Protein AF-A0AA37RGJ3-F1 (afdb_monomer)

Mean predicted aligned error: 10.67 Å

Foldseek 3Di:
DLVVLVVLLCCLLCVVCVVVVVVCVVPPPPVVVVVCVCPVDPVSVVVVVVQVVLLVVLVVVLVVVCVVLVPPPSVVLVVCSVSGSSNSNSVSVVSVVVSVVVVVVVVVVVD

Solvent-accessible surface area (backbone atoms only — not comparable to full-atom values): 6024 Å² total; per-residue (Å²): 113,69,68,60,35,50,52,43,27,51,49,40,45,48,56,57,46,64,58,46,50,63,49,39,74,73,60,50,93,43,62,71,60,51,53,50,60,41,58,68,37,76,67,44,35,48,53,53,50,51,53,51,52,46,30,50,53,45,51,51,47,52,53,54,54,32,59,74,67,67,50,91,66,58,67,57,34,56,56,35,40,79,80,27,38,53,31,14,51,36,51,42,51,52,53,49,52,53,51,54,53,51,55,52,50,57,55,63,76,75,108

Radius of gyration: 17.75 Å; Cα contacts (8 Å, |Δi|>4): 65; chains: 1; bounding box: 47×25×54 Å

pLDDT: mean 71.52, std 6.74, range [47.12, 80.25]

Structure (mmCIF, N/CA/C/O backbone):
data_AF-A0AA37RGJ3-F1
#
_entry.id   AF-A0AA37RGJ3-F1
#
loop_
_atom_site.group_PDB
_atom_site.id
_atom_site.type_symbol
_atom_site.label_atom_id
_atom_site.label_alt_id
_atom_site.label_comp_id
_atom_site.label_asym_id
_atom_site.label_entity_id
_atom_site.label_seq_id
_atom_site.pdbx_PDB_ins_code
_atom_site.Cartn_x
_atom_site.Cartn_y
_atom_site.Cartn_z
_atom_site.occupancy
_atom_site.B_iso_or_equiv
_atom_site.auth_seq_id
_atom_site.auth_comp_id
_atom_site.auth_asym_id
_atom_site.auth_atom_id
_atom_site.pdbx_PDB_model_num
ATOM 1 N N . MET A 1 1 ? -7.709 15.273 11.867 1.00 51.75 1 MET A N 1
ATOM 2 C CA . MET A 1 1 ? -6.682 14.302 11.421 1.00 51.75 1 MET A CA 1
ATOM 3 C C . MET A 1 1 ? -7.054 13.567 10.130 1.00 51.75 1 MET A C 1
ATOM 5 O O . MET A 1 1 ? -6.169 13.283 9.337 1.00 51.75 1 MET A O 1
ATOM 9 N N . GLN A 1 2 ? -8.342 13.358 9.836 1.00 56.28 2 GLN A N 1
ATOM 10 C CA . GLN A 1 2 ? -8.814 12.635 8.641 1.00 56.28 2 GLN A CA 1
ATOM 11 C C . GLN A 1 2 ? -8.345 13.200 7.284 1.00 56.28 2 GLN A C 1
ATOM 13 O O . GLN A 1 2 ? -7.994 12.428 6.398 1.00 56.28 2 GLN A O 1
ATOM 18 N N . VAL A 1 3 ? -8.272 14.527 7.120 1.00 64.62 3 VAL A N 1
ATOM 19 C CA . VAL A 1 3 ? -7.801 15.154 5.865 1.00 64.62 3 VAL A CA 1
ATOM 20 C C . VAL A 1 3 ? -6.337 14.807 5.572 1.00 64.62 3 VAL A C 1
ATOM 22 O O . VAL A 1 3 ? -5.985 14.548 4.426 1.00 64.62 3 VAL A O 1
ATOM 25 N N . PHE A 1 4 ? -5.496 14.719 6.606 1.00 61.16 4 PHE A N 1
ATOM 26 C CA . PHE A 1 4 ? -4.086 14.353 6.461 1.00 61.16 4 PHE A CA 1
ATOM 27 C C . PHE A 1 4 ? -3.932 12.910 5.955 1.00 61.16 4 PHE A C 1
ATOM 29 O O . PHE A 1 4 ? -3.144 12.653 5.048 1.00 61.16 4 PHE A O 1
ATOM 36 N N . TYR A 1 5 ? -4.750 11.982 6.463 1.00 54.00 5 TYR A N 1
ATOM 37 C CA . TYR A 1 5 ? -4.776 10.597 5.982 1.00 54.00 5 TYR A CA 1
ATOM 38 C C . TYR A 1 5 ? -5.272 10.478 4.541 1.00 54.00 5 TYR A C 1
ATOM 40 O O . TYR A 1 5 ? -4.737 9.673 3.784 1.00 54.00 5 TYR A O 1
ATOM 48 N N . ILE A 1 6 ? -6.245 11.299 4.136 1.00 63.59 6 ILE A N 1
ATOM 49 C CA . ILE A 1 6 ? -6.730 11.336 2.749 1.00 63.59 6 ILE A CA 1
ATOM 50 C C . ILE A 1 6 ? -5.636 11.848 1.808 1.00 63.59 6 ILE A C 1
ATOM 52 O O . ILE A 1 6 ? -5.407 11.240 0.765 1.00 63.59 6 ILE A O 1
ATOM 56 N N . ILE A 1 7 ? -4.922 12.912 2.187 1.00 67.69 7 ILE A N 1
ATOM 57 C CA . ILE A 1 7 ? -3.804 13.446 1.395 1.00 67.69 7 ILE A CA 1
ATOM 58 C C . ILE A 1 7 ? -2.698 12.395 1.253 1.00 67.69 7 ILE A C 1
ATOM 60 O O . ILE A 1 7 ? -2.222 12.171 0.142 1.00 67.69 7 ILE A O 1
ATOM 64 N N . LEU A 1 8 ? -2.337 11.696 2.337 1.00 62.25 8 LEU A N 1
ATOM 65 C CA . LEU A 1 8 ? -1.369 10.595 2.281 1.00 62.25 8 LEU A CA 1
ATOM 66 C C . LEU A 1 8 ? -1.852 9.431 1.404 1.00 62.25 8 LEU A C 1
ATOM 68 O O . LEU A 1 8 ? -1.049 8.869 0.668 1.00 62.25 8 LEU A O 1
ATOM 72 N N . CYS A 1 9 ? -3.145 9.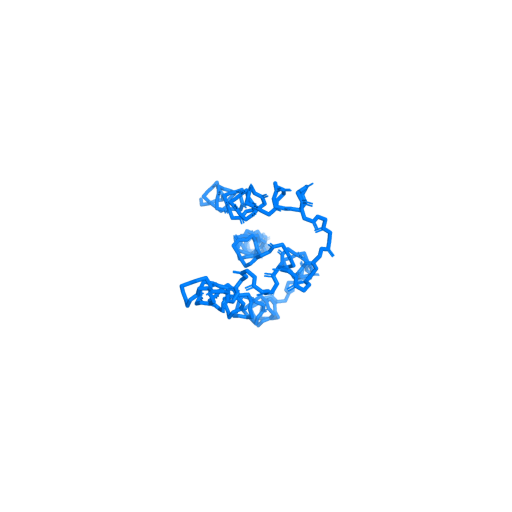097 1.437 1.00 60.09 9 CYS A N 1
ATOM 73 C CA . CYS A 1 9 ? -3.751 8.090 0.560 1.00 60.09 9 CYS A CA 1
ATOM 74 C C . CYS A 1 9 ? -3.593 8.470 -0.919 1.00 60.09 9 CYS A C 1
ATOM 76 O O . CYS A 1 9 ? -3.138 7.666 -1.732 1.00 60.09 9 CYS A O 1
ATOM 78 N N . VAL A 1 10 ? -3.957 9.709 -1.265 1.00 69.94 10 VAL A N 1
ATOM 79 C CA . VAL A 1 10 ? -3.884 10.210 -2.642 1.00 69.94 10 VAL A CA 1
ATOM 80 C C . VAL A 1 10 ? -2.433 10.278 -3.102 1.00 69.94 10 VAL A C 1
ATOM 82 O O . VAL A 1 10 ? -2.126 9.774 -4.175 1.00 69.94 10 VAL A O 1
ATOM 85 N N . ALA A 1 11 ? -1.526 10.820 -2.286 1.00 67.06 11 ALA A N 1
ATOM 86 C CA . ALA A 1 11 ? -0.104 10.882 -2.611 1.00 67.06 11 ALA A CA 1
ATOM 87 C C . ALA A 1 11 ? 0.515 9.479 -2.742 1.00 67.06 11 ALA A C 1
ATOM 89 O O . ALA A 1 11 ? 1.244 9.210 -3.694 1.00 67.06 11 ALA A O 1
ATOM 90 N N . GLY A 1 12 ? 0.170 8.569 -1.828 1.00 60.62 12 GLY A N 1
ATOM 91 C CA . GLY A 1 12 ? 0.654 7.192 -1.788 1.00 60.62 12 GLY A CA 1
ATOM 92 C C . GLY A 1 12 ? 0.166 6.315 -2.940 1.00 60.62 12 GLY A C 1
ATOM 93 O O . GLY A 1 12 ? 0.844 5.353 -3.270 1.00 60.62 12 GLY A O 1
ATOM 94 N N . ALA A 1 13 ? -0.965 6.641 -3.574 1.00 65.56 13 ALA A N 1
ATOM 95 C CA . ALA A 1 13 ? -1.415 5.985 -4.805 1.00 65.56 13 ALA A CA 1
ATOM 96 C C . ALA A 1 13 ? -0.931 6.711 -6.067 1.00 65.56 13 ALA A C 1
ATOM 98 O O . ALA A 1 13 ? -0.494 6.066 -7.019 1.00 65.56 13 ALA A O 1
ATOM 99 N N . ALA A 1 14 ? -0.981 8.045 -6.080 1.00 72.31 14 ALA A N 1
ATOM 100 C CA . ALA A 1 14 ? -0.617 8.848 -7.240 1.00 72.31 14 ALA A CA 1
ATOM 101 C C . ALA A 1 14 ? 0.871 8.732 -7.575 1.00 72.31 14 ALA A C 1
ATOM 103 O O . ALA A 1 14 ? 1.209 8.615 -8.748 1.00 72.31 14 ALA A O 1
ATOM 104 N N . LEU A 1 15 ? 1.760 8.720 -6.575 1.00 69.44 15 LEU A N 1
ATOM 105 C CA . LEU A 1 15 ? 3.201 8.631 -6.816 1.00 69.44 15 LEU A CA 1
ATOM 106 C C . LEU A 1 15 ? 3.593 7.301 -7.487 1.00 69.44 15 LEU A C 1
ATOM 108 O O . LEU A 1 15 ? 4.164 7.367 -8.578 1.00 69.44 15 LEU A O 1
ATOM 112 N N . PRO A 1 16 ? 3.230 6.112 -6.959 1.00 70.25 16 PRO A N 1
ATOM 113 C CA . PRO A 1 16 ? 3.537 4.850 -7.630 1.00 70.25 16 PRO A CA 1
ATOM 114 C C . PRO A 1 16 ? 2.847 4.717 -8.988 1.00 70.25 16 PRO A C 1
ATOM 116 O O . PRO A 1 16 ? 3.491 4.340 -9.965 1.00 70.25 16 PRO A O 1
ATOM 119 N N . LEU A 1 17 ? 1.556 5.068 -9.083 1.00 65.81 17 LEU A N 1
ATOM 120 C CA . LEU A 1 17 ? 0.806 4.941 -10.337 1.00 65.81 17 LEU A CA 1
ATOM 121 C C . LEU A 1 17 ? 1.327 5.893 -11.418 1.00 65.81 17 LEU A C 1
ATOM 123 O O . LEU A 1 17 ? 1.370 5.505 -12.580 1.00 65.81 17 LEU A O 1
ATOM 127 N N . SER A 1 18 ? 1.777 7.099 -11.058 1.00 71.69 18 SER A N 1
ATOM 128 C CA . SER A 1 18 ? 2.337 8.054 -12.025 1.00 71.69 18 SER A CA 1
ATOM 129 C C . SER A 1 18 ? 3.606 7.550 -12.706 1.00 71.69 18 SER A C 1
ATOM 131 O O . SER A 1 18 ? 3.839 7.898 -13.856 1.00 71.69 18 SER A O 1
ATOM 133 N N . GLN A 1 19 ? 4.398 6.716 -12.026 1.00 74.06 19 GLN A N 1
ATOM 134 C CA . GLN A 1 19 ? 5.606 6.110 -12.590 1.00 74.06 19 GLN A CA 1
ATOM 135 C C . GLN A 1 19 ? 5.288 4.779 -13.287 1.00 74.06 19 GLN A C 1
ATOM 137 O O . GLN A 1 19 ? 5.829 4.477 -14.348 1.00 74.06 19 GLN A O 1
ATOM 142 N N . PHE A 1 20 ? 4.360 3.998 -12.728 1.00 74.44 20 PHE A N 1
ATOM 143 C CA . PHE A 1 20 ? 3.990 2.680 -13.243 1.00 74.44 20 PHE A CA 1
ATOM 144 C C . PHE A 1 20 ? 3.165 2.739 -14.538 1.00 74.44 20 PHE A C 1
ATOM 146 O O . PHE A 1 20 ? 3.419 1.967 -15.457 1.00 74.44 20 PHE A O 1
ATOM 153 N N . VAL A 1 21 ? 2.198 3.657 -14.648 1.00 76.75 21 VAL A N 1
ATOM 154 C CA . VAL A 1 21 ? 1.312 3.785 -15.823 1.00 76.75 21 VAL A CA 1
ATOM 155 C C . VAL A 1 21 ? 2.068 4.096 -17.125 1.00 76.75 21 VAL A C 1
ATOM 157 O O . VAL A 1 21 ? 1.863 3.366 -18.096 1.00 76.75 21 VAL A O 1
ATOM 160 N N . PRO A 1 22 ? 2.947 5.116 -17.202 1.00 77.75 22 PRO A N 1
ATOM 161 C CA . PRO A 1 22 ? 3.708 5.377 -18.423 1.00 77.75 22 PRO A CA 1
ATOM 162 C C . PRO A 1 22 ? 4.686 4.243 -18.746 1.00 77.75 22 PRO A C 1
ATOM 164 O O . PRO A 1 22 ? 4.872 3.919 -19.916 1.00 77.75 22 PRO A O 1
ATOM 167 N N . TRP A 1 23 ? 5.256 3.582 -17.734 1.00 77.50 23 TRP A N 1
ATOM 168 C CA . TRP A 1 23 ? 6.106 2.413 -17.950 1.00 77.50 23 TRP A CA 1
ATOM 169 C C . TRP A 1 23 ? 5.324 1.240 -18.563 1.00 77.50 23 TRP A C 1
ATOM 171 O O . TRP A 1 23 ? 5.779 0.653 -19.546 1.00 77.50 23 TRP A O 1
ATOM 181 N N . LEU A 1 24 ? 4.122 0.956 -18.043 1.00 78.69 24 LEU A N 1
ATOM 182 C CA . LEU A 1 24 ? 3.219 -0.088 -18.538 1.00 78.69 24 LEU A CA 1
ATOM 183 C C . LEU A 1 24 ? 2.752 0.198 -19.971 1.00 78.69 24 LEU A C 1
ATOM 185 O O . LEU A 1 24 ? 2.654 -0.721 -20.780 1.00 78.69 24 LEU A O 1
ATOM 189 N N . ALA A 1 25 ? 2.497 1.469 -20.296 1.00 77.19 25 ALA A N 1
ATOM 190 C CA . ALA A 1 25 ? 2.097 1.896 -21.635 1.00 77.19 25 ALA A CA 1
ATOM 191 C C . ALA A 1 25 ? 3.201 1.679 -22.686 1.00 77.19 25 ALA A C 1
ATOM 193 O O . ALA A 1 25 ? 2.893 1.453 -23.853 1.00 77.19 25 ALA A O 1
ATOM 194 N N . VAL A 1 26 ? 4.474 1.731 -22.279 1.00 80.25 26 VAL A N 1
ATOM 195 C CA . VAL A 1 26 ? 5.628 1.539 -23.172 1.00 80.25 26 VAL A CA 1
ATOM 196 C C . VAL A 1 26 ? 6.062 0.071 -23.247 1.00 80.25 26 VAL A C 1
ATOM 198 O O . VAL A 1 26 ? 6.387 -0.413 -24.328 1.00 80.25 26 VAL A O 1
ATOM 201 N N . HIS A 1 27 ? 6.063 -0.654 -22.125 1.00 76.25 27 HIS A N 1
ATOM 202 C CA . HIS A 1 27 ? 6.645 -2.000 -22.035 1.00 76.25 27 HIS A CA 1
ATOM 203 C C . HIS A 1 27 ? 5.612 -3.138 -21.999 1.00 76.25 27 HIS A C 1
ATOM 205 O O . HIS A 1 27 ? 6.009 -4.304 -22.047 1.00 76.25 27 HIS A O 1
ATOM 211 N N . ASN A 1 28 ? 4.306 -2.835 -21.965 1.00 75.00 28 ASN A N 1
ATOM 212 C CA . ASN A 1 28 ? 3.218 -3.792 -21.712 1.00 75.00 28 ASN A CA 1
ATOM 213 C C . ASN A 1 28 ? 3.398 -4.547 -20.370 1.00 75.00 28 ASN A C 1
ATOM 215 O O . ASN A 1 28 ? 4.221 -4.181 -19.532 1.00 75.00 28 ASN A O 1
ATOM 219 N N . LEU A 1 29 ? 2.615 -5.608 -20.127 1.00 74.44 29 LEU A N 1
ATOM 220 C CA . LEU A 1 29 ? 2.713 -6.474 -18.935 1.00 74.44 29 LEU A CA 1
ATOM 221 C C . LEU A 1 29 ? 3.950 -7.399 -18.978 1.00 74.44 29 LEU A C 1
ATOM 223 O O . LEU A 1 29 ? 3.854 -8.618 -18.836 1.00 74.44 29 LEU A O 1
ATOM 227 N N . ASN A 1 30 ? 5.134 -6.830 -19.193 1.00 79.12 30 ASN A N 1
ATOM 228 C CA . ASN A 1 30 ? 6.376 -7.583 -19.315 1.00 79.12 30 ASN A CA 1
ATOM 229 C C . ASN A 1 30 ? 7.062 -7.725 -17.946 1.00 79.12 30 ASN A C 1
ATOM 231 O O . ASN A 1 30 ? 8.050 -7.057 -17.640 1.00 79.12 30 ASN A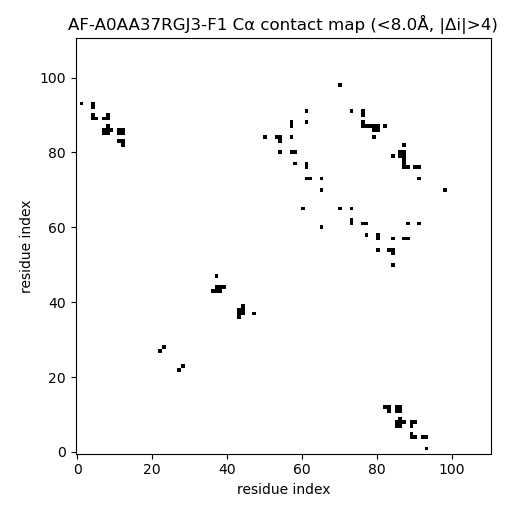 O 1
ATOM 235 N N . ILE A 1 31 ? 6.501 -8.606 -17.107 1.00 74.94 31 ILE A N 1
ATOM 236 C CA . ILE A 1 31 ? 6.981 -8.910 -15.744 1.00 74.94 31 ILE A CA 1
ATOM 237 C C . ILE A 1 31 ? 8.503 -9.183 -15.689 1.00 74.94 31 ILE A C 1
ATOM 239 O O . ILE A 1 31 ? 9.152 -8.633 -14.801 1.00 74.94 31 ILE A O 1
ATOM 243 N N . PRO A 1 32 ? 9.117 -9.959 -16.613 1.00 79.06 32 PRO A N 1
ATOM 244 C CA . PRO A 1 32 ? 10.560 -10.218 -16.577 1.00 79.06 32 PRO A CA 1
ATOM 245 C C . PRO A 1 32 ? 11.404 -8.947 -16.721 1.00 79.06 32 PRO A C 1
ATOM 247 O O . PRO A 1 32 ? 12.404 -8.786 -16.024 1.00 79.06 32 PRO A O 1
ATOM 250 N N . LEU A 1 33 ? 10.978 -8.027 -17.591 1.00 77.06 33 LEU A N 1
ATOM 251 C CA . LEU A 1 33 ? 11.664 -6.756 -17.827 1.00 77.06 33 LEU A CA 1
ATOM 252 C C . LEU A 1 33 ? 11.532 -5.820 -16.617 1.00 77.06 33 LEU A C 1
ATOM 254 O O . LEU A 1 33 ? 12.475 -5.115 -16.266 1.00 77.06 33 LEU A O 1
ATOM 258 N N . LEU A 1 34 ? 10.372 -5.868 -15.952 1.00 73.38 34 LEU A N 1
ATOM 259 C CA . LEU A 1 34 ? 10.092 -5.119 -14.730 1.00 73.38 34 LEU A CA 1
ATOM 260 C C . LEU A 1 34 ? 11.031 -5.542 -13.603 1.00 73.38 34 LEU A C 1
ATOM 262 O O . LEU A 1 34 ? 11.648 -4.691 -12.971 1.00 73.38 34 LEU A O 1
ATOM 266 N N . VAL A 1 35 ? 11.187 -6.854 -13.391 1.00 73.25 35 VAL A N 1
ATOM 267 C CA . VAL A 1 35 ? 12.128 -7.377 -12.392 1.00 73.25 35 VAL A CA 1
ATOM 268 C C . VAL A 1 35 ? 13.555 -6.984 -12.759 1.00 73.25 35 VAL A C 1
ATOM 270 O O . VAL A 1 35 ? 14.275 -6.489 -11.901 1.00 73.25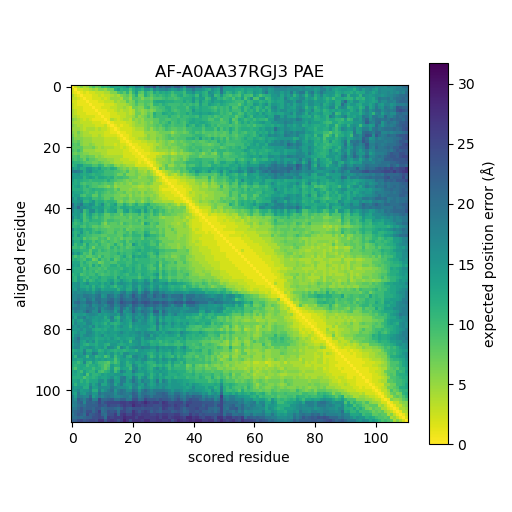 35 VAL A O 1
ATOM 273 N N . GLN A 1 36 ? 13.943 -7.115 -14.031 1.00 79.00 36 GLN A N 1
ATOM 274 C CA . GLN A 1 36 ? 15.289 -6.765 -14.478 1.00 79.00 36 GLN A CA 1
ATOM 275 C C . GLN A 1 36 ? 15.632 -5.289 -14.222 1.00 79.00 36 GLN A C 1
ATOM 277 O O . GLN A 1 36 ? 16.720 -5.016 -13.725 1.00 79.00 36 GLN A O 1
ATOM 282 N N . GLN A 1 37 ? 14.720 -4.352 -14.508 1.00 75.94 37 GLN A N 1
ATOM 283 C CA . GLN A 1 37 ? 14.904 -2.920 -14.225 1.00 75.94 37 GLN A CA 1
ATOM 284 C C . GLN A 1 37 ? 14.774 -2.578 -12.736 1.00 75.94 37 GLN A C 1
ATOM 286 O O . GLN A 1 37 ? 15.462 -1.690 -12.244 1.00 75.94 37 GLN A O 1
ATOM 291 N N . ALA A 1 38 ? 13.931 -3.290 -11.987 1.00 69.69 38 ALA A N 1
ATOM 292 C CA . ALA A 1 38 ? 13.838 -3.125 -10.539 1.00 69.69 38 ALA A CA 1
ATOM 293 C C . ALA A 1 38 ? 15.128 -3.564 -9.825 1.00 69.69 38 ALA A C 1
ATOM 295 O O . ALA A 1 38 ? 15.457 -3.021 -8.772 1.00 69.69 38 ALA A O 1
ATOM 296 N N . THR A 1 39 ? 15.868 -4.517 -10.402 1.00 71.62 39 THR A N 1
ATOM 297 C CA . THR A 1 39 ? 17.131 -5.035 -9.858 1.00 71.62 39 THR A CA 1
ATOM 298 C C . THR A 1 39 ? 18.379 -4.582 -10.619 1.00 71.62 39 THR A C 1
ATOM 300 O O . THR A 1 39 ? 19.468 -5.050 -10.296 1.00 71.62 39 THR A O 1
ATOM 303 N N . SER A 1 40 ? 18.260 -3.713 -11.631 1.00 78.19 40 SER A N 1
ATOM 304 C CA . SER A 1 40 ? 19.414 -3.284 -12.438 1.00 78.19 40 SER A CA 1
ATOM 305 C C . SER A 1 40 ? 20.361 -2.376 -11.659 1.00 78.19 40 SER A C 1
ATOM 307 O O . SER A 1 40 ? 21.568 -2.436 -11.870 1.00 78.19 40 SER A O 1
ATOM 309 N N . ASP A 1 41 ? 19.814 -1.581 -10.735 1.00 79.06 41 ASP A N 1
ATOM 310 C CA . ASP A 1 41 ? 20.568 -0.706 -9.842 1.00 79.06 41 ASP A CA 1
ATOM 311 C C . ASP A 1 41 ? 20.400 -1.131 -8.384 1.00 79.06 41 ASP A C 1
ATOM 313 O O . ASP A 1 41 ? 19.292 -1.397 -7.917 1.00 79.06 41 ASP A O 1
ATOM 317 N N . ASN A 1 42 ? 21.496 -1.097 -7.622 1.00 78.31 42 A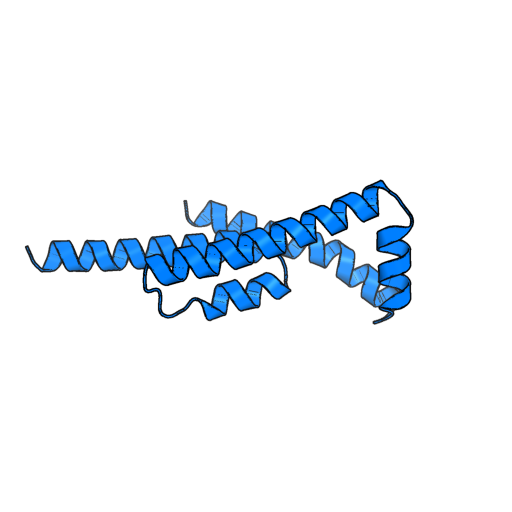SN A N 1
ATOM 318 C CA . ASN A 1 42 ? 21.483 -1.407 -6.187 1.00 78.31 42 ASN A CA 1
ATOM 319 C C . ASN A 1 42 ? 20.505 -0.511 -5.401 1.00 78.31 42 ASN A C 1
ATOM 321 O O . ASN A 1 42 ? 19.879 -0.961 -4.444 1.00 78.31 42 ASN A O 1
ATOM 325 N N . ILE A 1 43 ? 20.347 0.751 -5.820 1.00 78.38 43 ILE A N 1
ATOM 326 C CA . ILE A 1 43 ? 19.425 1.711 -5.193 1.00 78.38 43 ILE A CA 1
ATOM 327 C C . ILE A 1 43 ? 17.967 1.359 -5.516 1.00 78.38 43 ILE A C 1
ATOM 329 O O . ILE A 1 43 ? 17.113 1.424 -4.632 1.00 78.38 43 ILE A O 1
ATOM 333 N N . ALA A 1 44 ? 17.679 0.943 -6.753 1.00 75.75 44 ALA A N 1
ATOM 334 C CA . ALA A 1 44 ? 16.344 0.499 -7.144 1.00 75.75 44 ALA A CA 1
ATOM 335 C C . ALA A 1 44 ? 15.960 -0.784 -6.393 1.00 75.75 44 ALA A C 1
ATOM 337 O O . ALA A 1 44 ? 14.878 -0.851 -5.810 1.00 75.75 44 ALA A O 1
ATOM 338 N N . ALA A 1 45 ? 16.880 -1.749 -6.309 1.00 74.69 45 ALA A N 1
ATOM 339 C CA . ALA A 1 45 ? 16.675 -2.984 -5.562 1.00 74.69 45 ALA A CA 1
ATOM 340 C C . ALA A 1 45 ? 16.397 -2.714 -4.074 1.00 74.69 45 ALA A C 1
ATOM 342 O O . ALA A 1 45 ? 15.493 -3.319 -3.500 1.00 74.69 45 ALA A O 1
ATOM 343 N N . PHE A 1 46 ? 17.122 -1.769 -3.462 1.00 75.06 46 PHE A N 1
ATOM 344 C CA . PHE A 1 46 ? 16.877 -1.337 -2.085 1.00 75.06 46 PHE A CA 1
ATOM 345 C C . PHE A 1 46 ? 15.482 -0.723 -1.913 1.00 75.06 46 PHE A C 1
ATOM 347 O O . PHE A 1 46 ? 14.753 -1.120 -1.008 1.00 75.06 46 PHE A O 1
ATOM 354 N N . ALA A 1 47 ? 15.080 0.194 -2.799 1.00 76.94 47 ALA A N 1
ATOM 355 C CA . ALA A 1 47 ? 13.764 0.829 -2.735 1.00 76.94 47 ALA A CA 1
ATOM 356 C C . ALA A 1 47 ? 12.622 -0.191 -2.882 1.00 76.94 47 ALA A C 1
ATOM 358 O O . ALA A 1 47 ? 11.660 -0.160 -2.117 1.00 76.94 47 ALA A O 1
ATOM 359 N N . TRP A 1 48 ? 12.737 -1.138 -3.817 1.00 74.19 48 TRP A N 1
ATOM 360 C CA . TRP A 1 48 ? 11.745 -2.203 -3.986 1.00 74.19 48 TRP A CA 1
ATOM 361 C C . TRP A 1 48 ? 11.711 -3.170 -2.799 1.00 74.19 48 TRP A C 1
ATOM 363 O O . TRP A 1 48 ? 10.625 -3.557 -2.367 1.00 74.19 48 TRP A O 1
ATOM 373 N N . ALA A 1 49 ? 12.870 -3.536 -2.244 1.00 70.00 49 ALA A N 1
ATOM 374 C CA . ALA A 1 49 ? 12.942 -4.374 -1.050 1.00 70.00 49 ALA A CA 1
ATOM 375 C C . ALA A 1 49 ? 12.300 -3.687 0.167 1.00 70.00 49 ALA A C 1
ATOM 377 O O . ALA A 1 49 ? 11.533 -4.325 0.888 1.00 70.00 49 ALA A O 1
ATOM 378 N N . ASP A 1 50 ? 12.542 -2.389 0.363 1.00 74.94 50 ASP A N 1
ATOM 379 C CA . ASP A 1 50 ? 11.931 -1.595 1.435 1.00 74.94 50 ASP A CA 1
ATOM 380 C C . ASP A 1 50 ? 10.404 -1.483 1.272 1.00 74.94 50 ASP A C 1
ATOM 382 O O . ASP A 1 50 ? 9.645 -1.691 2.221 1.00 74.94 50 ASP A O 1
ATOM 386 N N . VAL A 1 51 ? 9.915 -1.274 0.044 1.00 77.31 51 VAL A N 1
ATOM 387 C CA . VAL A 1 51 ? 8.473 -1.297 -0.266 1.00 77.31 51 VAL A CA 1
ATOM 388 C C . VAL A 1 51 ? 7.857 -2.675 0.013 1.00 77.31 51 VAL A C 1
ATOM 390 O O . VAL A 1 51 ? 6.752 -2.762 0.552 1.00 77.31 51 VAL A O 1
ATOM 393 N N . LEU A 1 52 ? 8.563 -3.764 -0.302 1.00 72.69 52 LEU A N 1
ATOM 394 C CA . LEU A 1 52 ? 8.086 -5.123 -0.044 1.00 72.69 52 LEU A CA 1
ATOM 395 C C . LEU A 1 52 ? 8.004 -5.411 1.465 1.00 72.69 52 LEU A C 1
ATOM 397 O O . LEU A 1 52 ? 6.983 -5.899 1.955 1.00 72.69 52 LEU A O 1
ATOM 401 N N . ILE A 1 53 ? 9.061 -5.073 2.211 1.00 71.94 53 ILE A N 1
ATOM 402 C CA . ILE A 1 53 ? 9.141 -5.277 3.663 1.00 71.94 53 ILE A CA 1
ATOM 403 C C . ILE A 1 53 ? 8.113 -4.402 4.387 1.00 71.94 53 ILE A C 1
ATOM 405 O O . ILE A 1 53 ? 7.399 -4.900 5.260 1.00 71.94 53 ILE A O 1
ATOM 409 N N . SER A 1 54 ? 7.975 -3.130 4.005 1.00 74.62 54 SER A N 1
ATOM 410 C CA . SER A 1 54 ? 6.943 -2.244 4.556 1.00 74.62 54 SER A CA 1
ATOM 411 C C . SER A 1 54 ? 5.532 -2.744 4.225 1.00 74.62 54 SER A C 1
ATOM 413 O O . SER A 1 54 ? 4.671 -2.735 5.101 1.00 74.62 54 SER A O 1
ATOM 415 N N . GLY A 1 55 ? 5.302 -3.287 3.025 1.00 74.94 55 GLY A N 1
ATOM 416 C CA . GLY A 1 55 ? 4.072 -3.995 2.654 1.00 74.94 55 GLY A CA 1
ATOM 417 C C . GLY A 1 55 ? 3.722 -5.122 3.625 1.00 74.94 55 GLY A C 1
ATOM 418 O O . GLY A 1 55 ? 2.617 -5.160 4.169 1.00 74.94 55 GLY A O 1
ATOM 419 N N . ILE A 1 56 ? 4.681 -6.006 3.904 1.00 72.38 56 ILE A N 1
ATOM 420 C CA . ILE A 1 56 ? 4.505 -7.126 4.840 1.00 72.38 56 ILE A CA 1
ATOM 421 C C . ILE A 1 56 ? 4.254 -6.614 6.264 1.00 72.38 56 ILE A C 1
ATOM 423 O O . ILE A 1 56 ? 3.327 -7.081 6.928 1.00 72.38 56 ILE A O 1
ATOM 427 N N . ALA A 1 57 ? 5.032 -5.634 6.728 1.00 73.12 57 ALA A N 1
ATOM 428 C CA . ALA A 1 57 ? 4.870 -5.048 8.056 1.00 73.12 57 ALA A CA 1
ATOM 429 C C . ALA A 1 57 ? 3.473 -4.431 8.239 1.00 73.12 57 ALA A C 1
ATOM 431 O O . ALA A 1 57 ? 2.819 -4.676 9.254 1.00 73.12 57 ALA A O 1
ATOM 432 N N . VAL A 1 58 ? 2.973 -3.701 7.233 1.00 76.81 58 VAL A N 1
ATOM 433 C CA . VAL A 1 58 ? 1.613 -3.142 7.233 1.00 76.81 58 VAL A CA 1
ATOM 434 C C . VAL A 1 58 ? 0.563 -4.252 7.203 1.00 76.81 58 VAL A C 1
ATOM 436 O O . VAL A 1 58 ? -0.415 -4.164 7.941 1.00 76.81 58 VAL A O 1
ATOM 439 N N . ALA A 1 59 ? 0.761 -5.324 6.428 1.00 74.50 59 ALA A N 1
ATOM 440 C CA . ALA A 1 59 ? -0.150 -6.472 6.414 1.00 74.50 59 ALA A CA 1
ATOM 441 C C . ALA A 1 59 ? -0.310 -7.084 7.811 1.00 74.50 59 ALA A C 1
ATOM 443 O O . ALA A 1 59 ? -1.426 -7.259 8.304 1.00 74.50 59 ALA A O 1
ATOM 444 N N . VAL A 1 60 ? 0.822 -7.377 8.460 1.00 73.38 60 VAL A N 1
ATOM 445 C CA . VAL A 1 60 ? 0.861 -7.951 9.807 1.00 73.38 60 VAL A CA 1
ATOM 446 C C . VAL A 1 60 ? 0.211 -6.994 10.800 1.00 73.38 60 VAL A C 1
ATOM 448 O O . VAL A 1 60 ? -0.622 -7.424 11.596 1.00 73.38 60 VAL A O 1
ATOM 451 N N . PHE A 1 61 ? 0.515 -5.697 10.714 1.00 76.75 61 PHE A N 1
ATOM 452 C CA . PHE A 1 61 ? -0.088 -4.674 11.565 1.00 76.75 61 PHE A CA 1
ATOM 453 C C . PHE A 1 61 ? -1.617 -4.624 11.416 1.00 76.75 61 PHE A C 1
ATOM 455 O O . PHE A 1 61 ? -2.327 -4.707 12.416 1.00 76.75 61 PHE A O 1
ATOM 462 N N . VAL A 1 62 ? -2.135 -4.577 10.182 1.00 76.44 62 VAL A N 1
ATOM 463 C CA . VAL A 1 62 ? -3.580 -4.575 9.891 1.00 76.44 62 VAL A CA 1
ATOM 464 C C . VAL A 1 62 ? -4.260 -5.825 10.454 1.00 76.44 62 VAL A C 1
ATOM 466 O O . VAL A 1 62 ? -5.340 -5.724 11.036 1.00 76.44 62 VAL A O 1
ATOM 469 N N . ILE A 1 63 ? -3.641 -7.003 10.324 1.00 72.94 63 ILE A N 1
ATOM 470 C CA . ILE A 1 63 ? -4.205 -8.265 10.826 1.00 72.94 63 ILE A CA 1
ATOM 471 C C . ILE A 1 63 ? -4.203 -8.307 12.360 1.00 72.94 63 ILE A C 1
ATOM 473 O O . ILE A 1 63 ? -5.219 -8.662 12.963 1.00 72.94 63 ILE A O 1
ATOM 477 N N . VAL A 1 64 ? -3.082 -7.967 13.002 1.00 76.94 64 VAL A N 1
ATOM 478 C CA . VAL A 1 64 ? -2.922 -8.037 14.464 1.00 76.94 64 VAL A CA 1
ATOM 479 C C . VAL A 1 64 ? -3.815 -7.012 15.156 1.00 76.94 64 VAL A C 1
ATOM 481 O O . VAL A 1 64 ? -4.600 -7.371 16.037 1.00 76.94 64 VAL A O 1
ATOM 484 N N . GLU A 1 65 ? -3.736 -5.752 14.733 1.00 78.00 65 GLU A N 1
ATOM 485 C CA . GLU A 1 65 ? -4.503 -4.655 15.325 1.00 78.00 65 GLU A CA 1
ATOM 486 C C . GLU A 1 65 ? -5.993 -4.785 14.979 1.00 78.00 65 GLU A C 1
ATOM 488 O O . GLU A 1 65 ? -6.866 -4.588 15.824 1.00 78.00 65 GLU A O 1
ATOM 493 N N . GLY A 1 66 ? -6.298 -5.224 13.757 1.00 72.62 66 GLY A N 1
ATOM 494 C CA . GLY A 1 66 ? -7.656 -5.515 13.330 1.00 72.62 66 GLY A CA 1
ATOM 495 C C . GLY A 1 66 ? -8.346 -6.598 14.149 1.00 72.62 66 GLY A C 1
ATOM 496 O O . GLY A 1 66 ? -9.507 -6.437 14.533 1.00 72.62 66 GLY A O 1
ATOM 497 N N . ARG A 1 67 ? -7.630 -7.692 14.443 1.00 74.31 67 ARG A N 1
ATOM 498 C CA . ARG A 1 67 ? -8.128 -8.751 15.330 1.00 74.31 67 ARG A CA 1
ATOM 499 C C . ARG A 1 67 ? -8.267 -8.266 16.770 1.00 74.31 67 ARG A C 1
ATOM 501 O O . ARG A 1 67 ? -9.261 -8.610 17.400 1.00 74.31 67 ARG A O 1
ATOM 508 N N . ARG A 1 68 ? -7.320 -7.464 17.280 1.00 75.88 68 ARG A N 1
ATOM 509 C CA . ARG A 1 68 ? -7.400 -6.871 18.631 1.00 75.88 68 ARG A CA 1
ATOM 510 C C . ARG A 1 68 ? -8.645 -6.009 18.817 1.00 75.88 68 ARG A C 1
ATOM 512 O O . ARG A 1 68 ? -9.269 -6.079 19.866 1.00 75.88 68 ARG A O 1
ATOM 519 N N . LEU A 1 69 ? -9.002 -5.223 17.807 1.00 70.44 69 LEU A N 1
ATOM 520 C CA . LEU A 1 69 ? -10.137 -4.300 17.849 1.00 70.44 69 LEU A CA 1
ATOM 521 C C . LEU A 1 69 ? -11.453 -4.924 17.346 1.00 70.44 69 LEU A C 1
ATOM 523 O O . LEU A 1 69 ? -12.419 -4.199 17.148 1.00 70.44 69 LEU A O 1
ATOM 527 N N . ALA A 1 70 ? -11.494 -6.241 17.096 1.00 70.44 70 ALA A N 1
ATOM 528 C CA . ALA A 1 70 ? -12.664 -6.968 16.581 1.00 70.44 70 ALA A CA 1
ATOM 529 C C . ALA A 1 70 ? -13.326 -6.317 15.342 1.00 70.44 70 ALA A C 1
ATOM 531 O O . ALA A 1 70 ? -14.540 -6.407 15.131 1.00 70.44 70 ALA A O 1
ATOM 532 N N . MET A 1 71 ? -12.536 -5.660 14.486 1.00 65.69 71 MET A N 1
ATOM 533 C CA . MET A 1 71 ? -13.076 -4.924 13.345 1.00 65.69 71 MET A CA 1
ATOM 534 C C . MET A 1 71 ? -13.578 -5.874 12.256 1.00 65.69 71 MET A C 1
ATOM 536 O O . MET A 1 71 ? -12.829 -6.647 11.665 1.00 65.69 71 MET A O 1
ATOM 540 N N . ARG A 1 72 ? -14.861 -5.753 11.904 1.00 60.34 72 ARG A N 1
ATOM 541 C CA . ARG A 1 72 ? -15.538 -6.636 10.937 1.00 60.34 72 ARG A CA 1
ATOM 542 C C . ARG A 1 72 ? -15.154 -6.382 9.464 1.00 60.34 72 ARG A C 1
ATOM 544 O O . ARG A 1 72 ? -15.506 -7.176 8.598 1.00 60.34 72 ARG A O 1
ATOM 551 N N . ARG A 1 73 ? -14.445 -5.284 9.155 1.00 68.25 73 ARG A N 1
ATOM 552 C CA . ARG A 1 73 ? -14.170 -4.789 7.782 1.00 68.25 73 ARG A CA 1
ATOM 553 C C . ARG A 1 73 ? -12.683 -4.751 7.382 1.00 68.25 73 ARG A C 1
ATOM 555 O O . ARG A 1 73 ? -12.286 -3.946 6.546 1.00 68.25 73 ARG A O 1
ATOM 562 N N . LEU A 1 74 ? -11.864 -5.652 7.927 1.00 68.25 74 LEU A N 1
ATOM 563 C CA . LEU A 1 74 ? -10.414 -5.714 7.655 1.00 68.25 74 LEU A CA 1
ATOM 564 C C . LEU A 1 74 ? -10.037 -6.083 6.216 1.00 68.25 74 LEU A C 1
ATOM 566 O O . LEU A 1 74 ? -8.929 -5.791 5.779 1.00 68.25 74 LEU A O 1
ATOM 570 N N . TRP A 1 75 ? -10.966 -6.665 5.459 1.00 71.06 75 TRP A N 1
ATOM 571 C CA . TRP A 1 75 ? -10.759 -7.025 4.056 1.00 71.06 75 TRP A CA 1
ATOM 572 C C . TRP A 1 75 ? -10.449 -5.814 3.161 1.00 71.06 75 TRP A C 1
ATOM 574 O O . TRP A 1 75 ? -9.709 -5.953 2.193 1.00 71.06 75 TRP A O 1
ATOM 584 N N . VAL A 1 76 ? -10.962 -4.622 3.493 1.00 74.69 76 VAL A N 1
ATOM 585 C CA . VAL A 1 76 ? -10.769 -3.403 2.686 1.00 74.69 76 VAL A CA 1
ATOM 586 C C . VAL A 1 76 ? -9.314 -2.906 2.720 1.00 74.69 76 VAL A C 1
ATOM 588 O O . VAL A 1 76 ? -8.715 -2.804 1.649 1.00 74.69 76 VAL A O 1
ATOM 591 N N . PRO A 1 77 ? -8.694 -2.643 3.891 1.00 74.62 77 PRO A N 1
ATOM 592 C CA . PRO A 1 77 ? -7.280 -2.267 3.942 1.00 74.62 77 PRO A CA 1
ATOM 593 C C . PRO A 1 77 ? -6.356 -3.375 3.420 1.00 74.62 77 PRO A C 1
ATOM 595 O O . PRO A 1 77 ? -5.331 -3.061 2.821 1.00 74.62 77 PRO A O 1
ATOM 598 N N . LEU A 1 78 ? -6.743 -4.652 3.556 1.00 72.69 78 LEU A N 1
ATOM 599 C CA . LEU A 1 78 ? -5.994 -5.769 2.973 1.00 72.69 78 LEU A CA 1
ATOM 600 C C . LEU A 1 78 ? -5.992 -5.729 1.434 1.00 72.69 78 LEU A C 1
ATOM 602 O O . LEU A 1 78 ? -4.951 -5.937 0.821 1.00 72.69 78 LEU A O 1
ATOM 606 N N . CYS A 1 79 ? -7.127 -5.410 0.800 1.00 73.25 79 CYS A N 1
ATOM 607 C CA . CYS A 1 79 ? -7.194 -5.232 -0.655 1.00 73.25 79 CYS A CA 1
ATOM 608 C C . CYS A 1 79 ? -6.382 -4.014 -1.118 1.00 73.25 79 CYS A C 1
ATOM 610 O O . CYS A 1 79 ? -5.706 -4.073 -2.140 1.00 73.25 79 CYS A O 1
ATOM 612 N N . CYS A 1 80 ? -6.398 -2.918 -0.355 1.00 74.31 80 CYS A N 1
ATOM 613 C CA . CYS A 1 80 ? -5.598 -1.731 -0.668 1.00 74.31 80 CYS A CA 1
ATOM 614 C C . CYS A 1 80 ? -4.090 -1.963 -0.528 1.00 74.31 80 CYS A C 1
ATOM 616 O O . CYS A 1 80 ? -3.311 -1.258 -1.166 1.00 74.31 80 CYS A O 1
ATOM 618 N N . LEU A 1 81 ? -3.668 -2.974 0.235 1.00 74.44 81 LEU A N 1
ATOM 619 C CA . LEU A 1 81 ? -2.264 -3.367 0.318 1.00 74.44 81 LEU A CA 1
ATOM 620 C C . LEU A 1 81 ? -1.718 -3.869 -1.023 1.00 74.44 81 LEU A C 1
ATOM 622 O O . LEU A 1 81 ? -0.539 -3.673 -1.297 1.00 74.44 81 LEU A O 1
ATOM 626 N N . ALA A 1 82 ? -2.576 -4.435 -1.880 1.00 66.06 82 ALA A N 1
ATOM 627 C CA . ALA A 1 82 ? -2.198 -4.822 -3.239 1.00 66.06 82 ALA A CA 1
ATOM 628 C C . ALA A 1 82 ? -1.836 -3.613 -4.123 1.00 66.06 82 ALA A C 1
ATOM 630 O O . ALA A 1 82 ? -1.085 -3.762 -5.081 1.00 66.06 82 ALA A O 1
ATOM 631 N N . VAL A 1 83 ? -2.352 -2.421 -3.798 1.00 69.31 83 VAL A N 1
ATOM 632 C CA . VAL A 1 83 ? -1.980 -1.154 -4.454 1.00 69.31 83 VAL A CA 1
ATOM 633 C C . VAL A 1 83 ? -0.727 -0.563 -3.808 1.00 69.31 83 VAL A C 1
ATOM 635 O O . VAL A 1 83 ? 0.115 0.008 -4.493 1.00 69.31 83 VAL A O 1
ATOM 638 N N . GLY A 1 84 ? -0.587 -0.723 -2.491 1.00 74.44 84 GLY A N 1
ATOM 639 C CA . GLY A 1 84 ? 0.653 -0.455 -1.777 1.00 74.44 84 GLY A CA 1
ATOM 640 C C . GLY A 1 84 ? 0.456 -0.141 -0.289 1.00 74.44 84 GLY A C 1
ATOM 641 O O . GLY A 1 84 ? -0.624 0.294 0.133 1.00 74.44 84 GLY A O 1
ATOM 642 N N . PRO A 1 85 ? 1.516 -0.299 0.526 1.00 71.62 85 PRO A N 1
ATOM 643 C CA . PRO A 1 85 ? 1.489 0.004 1.959 1.00 71.62 85 PRO A CA 1
ATOM 644 C C . PRO A 1 85 ? 1.107 1.455 2.266 1.00 71.62 85 PRO A C 1
ATOM 646 O O . PRO A 1 85 ? 0.379 1.701 3.229 1.00 71.62 85 PRO A O 1
ATOM 649 N N . SER A 1 86 ? 1.520 2.407 1.421 1.00 71.00 86 SER A N 1
ATOM 650 C CA . SER A 1 86 ? 1.211 3.833 1.594 1.00 71.00 86 SER A CA 1
ATOM 651 C C . SER A 1 86 ? -0.279 4.168 1.484 1.00 71.00 86 SER A C 1
ATOM 653 O O . SER A 1 86 ? -0.692 5.181 2.035 1.00 71.00 86 SER A O 1
ATOM 655 N N . LEU A 1 87 ? -1.092 3.334 0.822 1.00 70.62 87 LEU A N 1
ATOM 656 C CA . LEU A 1 87 ? -2.554 3.480 0.774 1.00 70.62 87 LEU A CA 1
ATOM 657 C C . LEU A 1 87 ? -3.232 2.660 1.884 1.00 70.62 87 LEU A C 1
ATOM 659 O O . LEU A 1 87 ? -4.165 3.126 2.539 1.00 70.62 87 LEU A O 1
ATOM 663 N N . ALA A 1 88 ? -2.753 1.435 2.115 1.00 75.00 88 ALA A N 1
ATOM 664 C CA . ALA A 1 88 ? -3.340 0.515 3.086 1.00 75.00 88 ALA A CA 1
ATOM 665 C C . ALA A 1 88 ? -3.282 1.043 4.526 1.00 75.00 88 ALA A C 1
ATOM 667 O O . ALA A 1 88 ? -4.265 0.938 5.265 1.00 75.00 88 ALA A O 1
ATOM 668 N N . LEU A 1 89 ? -2.152 1.641 4.915 1.00 73.44 89 LEU A N 1
ATOM 669 C CA . LEU A 1 89 ? -1.929 2.151 6.267 1.00 73.44 89 LEU A CA 1
ATOM 670 C C . LEU A 1 89 ? -2.874 3.316 6.644 1.00 73.44 89 LEU A C 1
ATOM 672 O O . LEU A 1 89 ? -3.582 3.189 7.647 1.00 73.44 89 LEU A O 1
ATOM 676 N N . PRO A 1 90 ? -2.957 4.433 5.889 1.00 75.06 90 PRO A N 1
ATOM 677 C CA . PRO A 1 90 ? -3.877 5.524 6.222 1.00 75.06 90 PRO A CA 1
ATOM 678 C C . PRO A 1 90 ? -5.346 5.095 6.164 1.00 75.06 90 PRO A C 1
ATOM 680 O O . PRO A 1 90 ? -6.140 5.526 7.001 1.00 75.06 90 PRO A O 1
ATOM 683 N N . LEU A 1 91 ? -5.717 4.203 5.238 1.00 76.12 91 LEU A N 1
ATOM 684 C CA . LEU A 1 91 ? -7.079 3.675 5.169 1.00 76.12 91 LEU A CA 1
ATOM 685 C C . LEU A 1 91 ? -7.438 2.850 6.413 1.00 76.12 91 LEU A C 1
ATOM 687 O O . LEU A 1 91 ? -8.544 2.971 6.946 1.00 76.12 91 LEU A O 1
ATOM 691 N N . PHE A 1 92 ? -6.501 2.036 6.902 1.00 77.62 92 PHE A N 1
ATOM 692 C CA . PHE A 1 92 ? -6.674 1.299 8.149 1.00 77.62 92 PHE A CA 1
ATOM 693 C C . PHE A 1 92 ? -6.845 2.241 9.348 1.00 77.62 92 PHE A C 1
ATOM 695 O O . PHE A 1 92 ? -7.780 2.067 10.133 1.00 77.62 92 PHE A O 1
ATOM 702 N N . LEU A 1 93 ? -6.002 3.274 9.463 1.00 77.06 93 LEU A N 1
ATOM 703 C CA . LEU A 1 93 ? -6.103 4.270 10.535 1.00 77.06 93 LEU A CA 1
ATOM 704 C C . LEU A 1 93 ? -7.449 5.007 10.513 1.00 77.06 93 LEU A C 1
ATOM 706 O O . LEU A 1 93 ? -8.061 5.192 11.563 1.00 77.06 93 LEU A O 1
ATOM 710 N N . PHE A 1 94 ? -7.960 5.341 9.327 1.00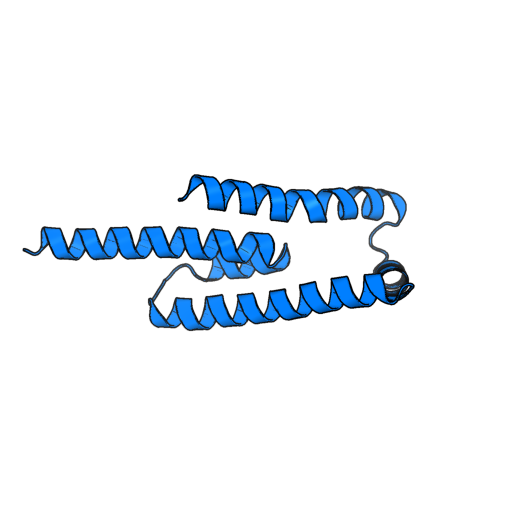 77.31 94 PHE A N 1
ATOM 711 C CA . PHE A 1 94 ? -9.278 5.958 9.177 1.00 77.31 94 PHE A CA 1
ATOM 712 C C . PHE A 1 94 ? -10.416 5.050 9.671 1.00 77.31 94 PHE A C 1
ATOM 714 O O . PHE A 1 94 ? -11.305 5.498 10.401 1.00 77.31 94 PHE A O 1
ATOM 721 N N . PHE A 1 95 ? -10.400 3.760 9.314 1.00 76.69 95 PHE A N 1
ATOM 722 C CA . PHE A 1 95 ? -11.392 2.810 9.827 1.00 76.69 95 PHE A CA 1
ATOM 723 C C . PHE A 1 95 ? -11.281 2.618 11.341 1.00 76.69 95 PHE A C 1
ATOM 725 O O . PHE A 1 95 ? -12.310 2.517 12.014 1.00 76.69 95 PHE A O 1
ATOM 732 N N . ARG A 1 96 ? -10.058 2.629 11.880 1.00 77.69 96 ARG A N 1
ATOM 733 C CA . ARG A 1 96 ? -9.805 2.551 13.320 1.00 77.69 96 ARG A CA 1
ATOM 734 C C . ARG A 1 96 ? -10.396 3.730 14.078 1.00 77.69 96 ARG A C 1
ATOM 736 O O . ARG A 1 96 ? -11.107 3.506 15.053 1.00 77.69 96 ARG A O 1
ATOM 743 N N . GLU A 1 97 ? -10.171 4.955 13.612 1.00 78.62 97 GLU A N 1
ATOM 744 C CA . GLU A 1 97 ? -10.775 6.150 14.215 1.00 78.62 97 GLU A CA 1
ATOM 745 C C . GLU A 1 97 ? -12.306 6.073 14.217 1.00 78.62 97 GLU A C 1
ATOM 747 O O . GLU A 1 97 ? -12.936 6.353 15.233 1.00 78.62 97 GLU A O 1
ATOM 752 N N . ARG A 1 98 ? -12.920 5.633 13.110 1.00 76.12 98 ARG A N 1
ATOM 753 C CA . ARG A 1 98 ? -14.383 5.499 13.028 1.00 76.12 98 ARG A CA 1
ATOM 754 C C . ARG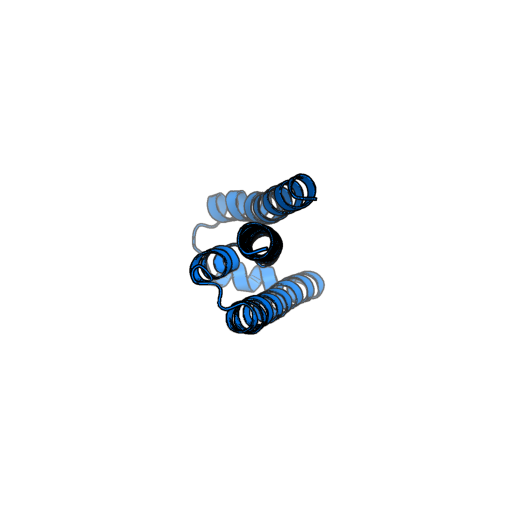 A 1 98 ? 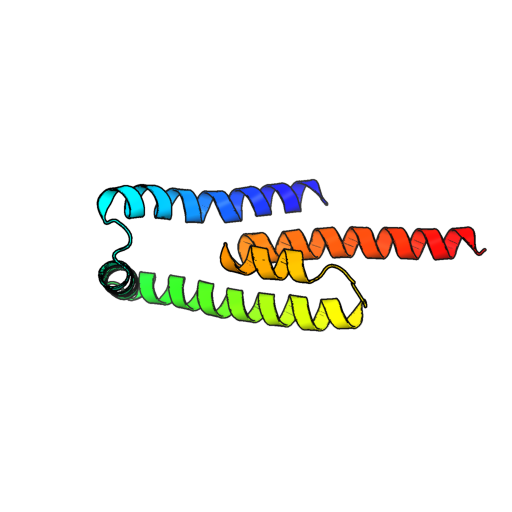-14.941 4.441 13.973 1.00 76.12 98 ARG A C 1
ATOM 756 O O . ARG A 1 98 ? -16.015 4.645 14.530 1.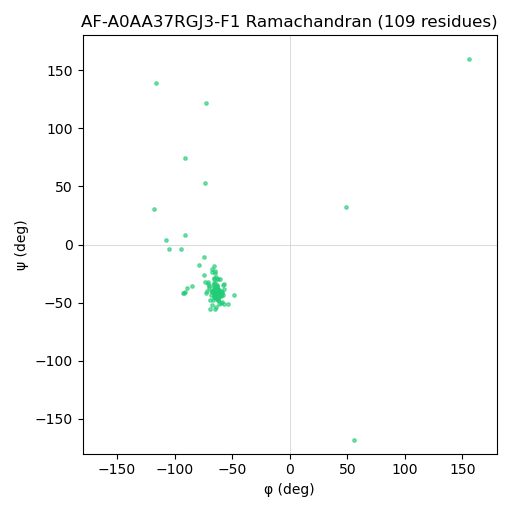00 76.12 98 ARG A O 1
ATOM 763 N N . HIS A 1 99 ? -14.246 3.317 14.125 1.00 76.00 99 HIS A N 1
ATOM 764 C CA . HIS A 1 99 ? -14.684 2.253 15.020 1.00 76.00 99 HIS A CA 1
ATOM 765 C C . HIS A 1 99 ? -14.600 2.686 16.487 1.00 76.00 99 HIS A C 1
ATOM 767 O O . HIS A 1 99 ? -15.549 2.480 17.235 1.00 76.00 99 HIS A O 1
ATOM 773 N N . LEU A 1 100 ? -13.510 3.356 16.873 1.00 73.19 100 LEU A N 1
ATOM 774 C CA . LEU A 1 100 ? -13.341 3.897 18.223 1.00 73.19 100 LEU A CA 1
ATOM 775 C C . LEU A 1 100 ? -14.348 5.014 18.532 1.00 73.19 100 LEU A C 1
ATOM 777 O O . LEU A 1 100 ? -14.882 5.054 19.634 1.00 73.19 100 LEU A O 1
ATOM 781 N N . ALA A 1 101 ? -14.653 5.883 17.564 1.00 77.19 101 ALA A N 1
ATOM 782 C CA . ALA A 1 101 ? -15.680 6.910 17.728 1.00 77.19 101 ALA A CA 1
ATOM 783 C C . ALA A 1 101 ? -17.082 6.307 17.926 1.00 77.19 101 ALA A C 1
ATOM 785 O O . ALA A 1 101 ? -17.826 6.777 18.780 1.00 77.19 101 ALA A O 1
ATOM 786 N N . ALA A 1 102 ? -17.430 5.254 17.176 1.00 71.69 102 ALA A N 1
ATOM 787 C CA . ALA A 1 102 ? -18.702 4.550 17.344 1.00 71.69 102 ALA A CA 1
ATOM 788 C C . ALA A 1 102 ? -18.787 3.832 18.702 1.00 71.69 102 ALA A C 1
ATOM 790 O O . ALA A 1 102 ? -19.770 4.000 19.411 1.00 71.69 102 ALA A O 1
ATOM 791 N N . ALA A 1 103 ? -17.729 3.123 19.108 1.00 67.62 103 ALA A N 1
ATOM 792 C CA . ALA A 1 103 ? -17.679 2.447 20.405 1.00 67.62 103 ALA A CA 1
ATOM 793 C C . ALA A 1 103 ? -17.717 3.428 21.596 1.00 67.62 103 ALA A C 1
ATOM 795 O O . ALA A 1 10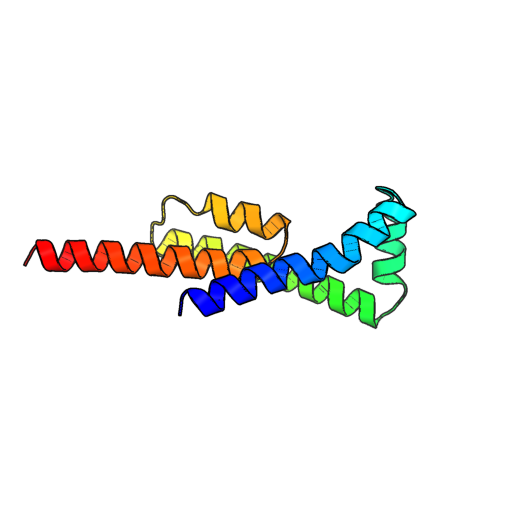3 ? -18.288 3.117 22.636 1.00 67.62 103 ALA A O 1
ATOM 796 N N . GLY A 1 104 ? -17.130 4.622 21.450 1.00 64.38 104 GLY A N 1
ATOM 797 C CA . GLY A 1 104 ? -17.208 5.682 22.459 1.00 64.38 104 GLY A CA 1
ATOM 798 C C . GLY A 1 104 ? -18.597 6.321 22.564 1.00 64.38 104 GLY A C 1
ATOM 799 O O . GLY A 1 104 ? -19.020 6.673 23.658 1.00 64.38 104 GLY A O 1
ATOM 800 N N . LEU A 1 105 ? -19.324 6.434 21.448 1.00 59.75 105 LEU A N 1
ATOM 801 C CA . LEU A 1 105 ? -20.726 6.868 21.437 1.00 59.75 105 LEU A CA 1
ATOM 802 C C . LEU A 1 105 ? -21.644 5.838 22.109 1.00 59.75 105 LEU A C 1
ATOM 804 O O . LEU A 1 105 ? -22.513 6.234 22.876 1.00 59.75 105 LEU A O 1
ATOM 808 N N . ASP A 1 106 ? -21.421 4.542 21.879 1.00 57.62 106 ASP A N 1
ATOM 809 C CA . ASP A 1 106 ? -22.191 3.477 22.536 1.00 57.62 106 ASP A CA 1
ATOM 810 C C . ASP A 1 106 ? -21.986 3.475 24.062 1.00 57.62 106 ASP A C 1
ATOM 812 O O . ASP A 1 106 ? -22.933 3.232 24.802 1.00 57.62 106 ASP A O 1
ATOM 816 N N . ALA A 1 107 ? -20.781 3.797 24.547 1.00 57.84 107 ALA A N 1
ATOM 817 C CA . ALA A 1 107 ? -20.513 3.923 25.981 1.00 57.84 107 ALA A CA 1
ATOM 818 C C . ALA A 1 107 ? -21.237 5.125 26.618 1.00 57.84 107 ALA A C 1
ATOM 820 O O . ALA A 1 107 ? -21.787 4.991 27.700 1.00 57.84 107 ALA A O 1
ATOM 821 N N . VAL A 1 108 ? -21.294 6.272 25.930 1.00 58.47 108 VAL A N 1
ATOM 822 C CA . VAL A 1 108 ? -21.952 7.498 26.431 1.00 58.47 108 VAL A CA 1
ATOM 823 C C . VAL A 1 108 ? -23.483 7.417 26.383 1.00 58.47 108 VAL A C 1
ATOM 825 O O . VAL A 1 108 ? -24.150 8.096 27.148 1.00 58.47 108 VAL A O 1
ATOM 828 N N . VAL A 1 109 ? -24.063 6.616 25.484 1.00 57.16 109 VAL A N 1
ATOM 829 C CA . VAL A 1 109 ? -25.527 6.422 25.394 1.00 57.16 109 VAL A CA 1
ATOM 830 C C . VAL A 1 109 ? -26.052 5.448 26.461 1.00 57.16 109 VAL A C 1
ATOM 832 O O . VAL A 1 109 ? -27.254 5.416 26.720 1.00 57.16 109 VAL A O 1
ATOM 835 N N . LEU A 1 110 ? -25.170 4.644 27.062 1.00 58.12 110 LEU A N 1
ATOM 836 C CA . LEU A 1 110 ? -25.510 3.674 28.108 1.00 58.12 110 LEU A CA 1
ATOM 837 C C . LEU A 1 110 ? -25.315 4.209 29.542 1.00 58.12 110 LEU A C 1
ATOM 839 O O . LEU A 1 110 ? -25.676 3.493 30.477 1.00 58.12 110 LEU A O 1
ATOM 843 N N . ASP A 1 111 ? -24.792 5.430 29.696 1.00 47.12 111 ASP A N 1
ATOM 844 C CA . ASP A 1 111 ? -24.688 6.186 30.958 1.00 47.12 111 ASP A CA 1
ATOM 845 C C . ASP A 1 111 ? -25.815 7.234 31.075 1.00 47.12 111 ASP A C 1
ATOM 847 O O . ASP A 1 111 ? -26.323 7.435 32.205 1.00 47.12 111 ASP A O 1
#

Secondary structure (DSSP, 8-state):
-HHHHHHHHHHHHHHHHHHHHHHHHHH-S-HHHHHHHHSSSHHHHHHHHHHHHHHHHHHHHHHHHHHHTT-TTTHHHHHHHTT-HHHHHHHHHHHHHHHHHHHHHHHHH--

Organism: Pseudomonas putida (NCBI:txid303)

InterPro domains:
  IPR021362 Protein of unknown function DUF2834 [PF11196] (4-98)

Sequence (111 aa):
MQVFYIILCVAGAALPLSQFVPWLAVHNLNIPLLVQQATSDNIAAFAWADVLISGIAVAVFVIVEGRRLAMRRLWVPLCCLAVGPSLALPLFLFFRERHLAAAGLDAVVLD